Protein AF-A0A150R9G3-F1 (afdb_monomer_lite)

Foldseek 3Di:
DKDKWFAADDDCVCCVPVVDPRRTYHPVVVVVVCVVVQWDPKDKDWDPLVPQPDDPCSPTTMMMIDTDRPDPPPVPPPPDDDDD

pLDDT: mean 84.4, std 16.17, range [44.75, 97.88]

Organism: Sorangium cellulosum (NCBI:txid56)

Structure (mmCIF, N/CA/C/O backbone):
data_AF-A0A150R9G3-F1
#
_entry.id   AF-A0A150R9G3-F1
#
loop_
_atom_site.group_PDB
_atom_site.id
_atom_site.type_symbol
_atom_site.label_atom_id
_atom_site.label_alt_id
_atom_site.label_comp_id
_atom_site.label_asym_id
_atom_site.label_entity_id
_atom_site.label_seq_id
_atom_site.pdbx_PDB_ins_code
_atom_site.Cartn_x
_atom_site.Cartn_y
_atom_site.Cartn_z
_atom_site.occupancy
_atom_site.B_iso_or_equiv
_atom_site.auth_seq_id
_atom_site.auth_comp_id
_atom_site.auth_asym_id
_atom_site.auth_atom_id
_atom_site.pdbx_PDB_model_num
ATOM 1 N N . MET A 1 1 ? -9.981 8.434 5.664 1.00 90.75 1 MET A N 1
ATOM 2 C CA . MET A 1 1 ? -8.669 8.603 5.012 1.00 90.75 1 MET A CA 1
ATOM 3 C C . MET A 1 1 ? -8.465 7.429 4.083 1.00 90.75 1 MET A C 1
ATOM 5 O O . MET A 1 1 ? -8.801 6.312 4.454 1.00 90.75 1 MET A O 1
ATOM 9 N N . CYS A 1 2 ? -7.990 7.718 2.881 1.00 95.50 2 CYS A N 1
ATOM 10 C CA . CYS A 1 2 ? -7.721 6.752 1.831 1.00 95.50 2 CYS A CA 1
ATOM 11 C C . CYS A 1 2 ? -6.277 6.989 1.388 1.00 95.50 2 CYS A C 1
ATOM 13 O O . CYS A 1 2 ? -5.931 8.136 1.107 1.00 95.50 2 CYS A O 1
ATOM 15 N N . VAL A 1 3 ? -5.452 5.947 1.385 1.00 95.44 3 VAL A N 1
ATOM 16 C CA . VAL A 1 3 ? -4.064 5.996 0.912 1.00 95.44 3 VAL A CA 1
ATOM 17 C C . VAL A 1 3 ? -3.920 4.953 -0.178 1.00 95.44 3 VAL A C 1
ATOM 19 O O . VAL A 1 3 ? -4.265 3.793 0.035 1.00 95.44 3 VAL A O 1
ATOM 22 N N . LEU A 1 4 ? -3.439 5.388 -1.334 1.00 94.75 4 LEU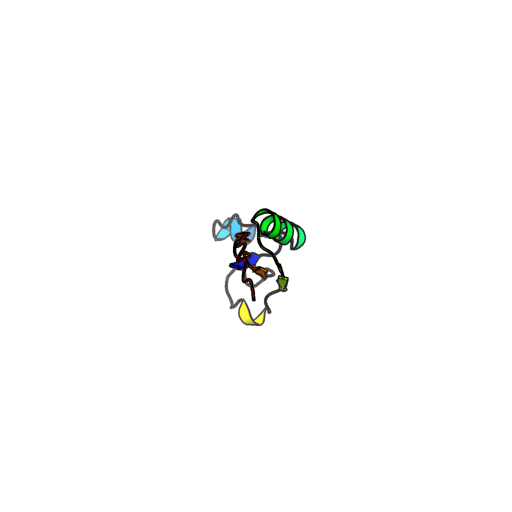 A N 1
ATOM 23 C CA . LEU A 1 4 ? -3.041 4.514 -2.421 1.00 94.75 4 LEU A CA 1
ATOM 24 C C . LEU A 1 4 ? -1.519 4.520 -2.455 1.00 94.75 4 LEU A C 1
ATOM 26 O O . LEU A 1 4 ? -0.919 5.592 -2.484 1.00 94.75 4 LEU A O 1
ATOM 30 N N . ASP A 1 5 ? -0.931 3.338 -2.366 1.00 94.56 5 ASP A N 1
ATOM 31 C CA . ASP A 1 5 ? 0.511 3.141 -2.271 1.00 94.56 5 ASP A CA 1
ATOM 32 C C . ASP A 1 5 ? 0.917 1.882 -3.046 1.00 94.56 5 ASP A C 1
ATOM 34 O O . ASP A 1 5 ? 0.069 1.042 -3.362 1.00 94.56 5 ASP A O 1
ATOM 38 N N . TYR A 1 6 ? 2.205 1.717 -3.323 1.00 94.06 6 TYR A N 1
ATOM 39 C CA . TYR A 1 6 ? 2.743 0.446 -3.805 1.00 94.06 6 TYR A CA 1
ATOM 40 C C . TYR A 1 6 ? 2.980 -0.501 -2.623 1.00 94.06 6 TYR A C 1
ATOM 42 O O . TYR A 1 6 ? 3.325 -0.072 -1.521 1.00 94.06 6 TYR A O 1
ATOM 50 N N . GLU A 1 7 ? 2.806 -1.808 -2.815 1.00 95.62 7 GLU A N 1
ATOM 51 C CA . GLU A 1 7 ? 3.444 -2.773 -1.916 1.00 95.62 7 GLU A CA 1
ATOM 52 C C . GLU A 1 7 ? 4.959 -2.679 -2.063 1.00 95.62 7 GLU A C 1
ATOM 54 O O . GLU A 1 7 ? 5.458 -2.434 -3.160 1.00 95.62 7 GLU A O 1
ATOM 59 N N . ALA A 1 8 ? 5.675 -2.901 -0.958 1.00 94.94 8 ALA A N 1
ATOM 60 C CA . ALA A 1 8 ? 7.131 -2.848 -0.925 1.00 94.94 8 ALA A CA 1
ATOM 61 C C . ALA A 1 8 ? 7.764 -3.575 -2.126 1.00 94.94 8 ALA A C 1
ATOM 63 O O . ALA A 1 8 ? 7.546 -4.775 -2.322 1.00 94.94 8 ALA A O 1
ATOM 64 N N . HIS A 1 9 ? 8.571 -2.854 -2.904 1.00 92.19 9 HIS A N 1
ATOM 65 C CA . HIS A 1 9 ? 9.248 -3.385 -4.085 1.00 92.19 9 HIS A CA 1
ATOM 66 C C . HIS A 1 9 ? 10.721 -2.970 -4.143 1.00 92.19 9 HIS A C 1
ATOM 68 O O . HIS A 1 9 ? 11.185 -2.061 -3.457 1.00 92.19 9 HIS A O 1
ATOM 74 N N . HIS A 1 10 ? 11.476 -3.676 -4.985 1.00 87.38 10 HIS A N 1
ATOM 75 C CA . HIS A 1 10 ? 12.896 -3.415 -5.248 1.00 87.38 10 HIS A CA 1
ATOM 76 C C . HIS A 1 10 ? 13.156 -3.001 -6.695 1.00 87.38 10 HIS A C 1
ATOM 78 O O . HIS A 1 10 ? 14.296 -3.044 -7.153 1.00 87.38 10 HIS A O 1
ATOM 84 N N . ASP A 1 11 ? 12.097 -2.650 -7.421 1.00 83.44 11 ASP A N 1
ATOM 85 C CA . ASP A 1 11 ? 12.216 -2.195 -8.796 1.00 83.44 11 ASP A CA 1
ATOM 86 C C . ASP A 1 11 ? 13.026 -0.893 -8.859 1.00 83.44 11 ASP A C 1
ATOM 88 O O . ASP A 1 11 ? 12.606 0.142 -8.344 1.00 83.44 11 ASP A O 1
ATOM 92 N N . GLN A 1 12 ? 14.214 -0.973 -9.458 1.00 76.75 12 GLN A N 1
ATOM 93 C CA . GLN A 1 12 ? 15.103 0.172 -9.654 1.00 76.75 12 GLN A CA 1
ATOM 94 C C . GLN A 1 12 ? 14.866 0.860 -10.999 1.00 76.75 12 GLN A C 1
ATOM 96 O O . GLN A 1 12 ? 15.343 1.970 -11.201 1.00 76.75 12 GLN A O 1
ATOM 101 N N . THR A 1 13 ? 14.108 0.245 -11.907 1.00 78.75 13 THR A N 1
ATOM 102 C CA . THR A 1 13 ? 13.823 0.783 -13.235 1.00 78.75 13 THR A CA 1
ATOM 103 C C . THR A 1 13 ? 12.996 2.061 -13.140 1.00 78.75 13 THR A C 1
ATOM 105 O O . THR A 1 13 ? 13.349 3.040 -13.790 1.00 78.75 13 THR A O 1
ATOM 108 N N . LEU A 1 14 ? 11.987 2.118 -12.262 1.00 77.12 14 LEU A N 1
ATOM 109 C CA . LEU A 1 14 ? 11.243 3.365 -12.004 1.00 77.12 14 LEU A CA 1
ATOM 110 C C . LEU A 1 14 ? 12.140 4.467 -11.428 1.00 77.12 14 LEU A C 1
ATOM 112 O O . LEU A 1 14 ? 12.048 5.631 -11.817 1.00 77.12 14 LEU A O 1
ATOM 116 N N . ARG A 1 15 ? 13.077 4.096 -10.556 1.00 74.88 15 ARG A N 1
ATOM 117 C CA . ARG A 1 15 ? 14.046 5.036 -9.991 1.00 74.88 15 ARG A CA 1
ATOM 118 C C . ARG A 1 15 ? 15.001 5.590 -11.039 1.00 74.88 15 ARG A C 1
ATOM 120 O O . ARG A 1 15 ? 15.340 6.768 -10.999 1.00 74.88 15 ARG A O 1
ATOM 127 N N . GLU A 1 16 ? 15.476 4.739 -11.935 1.00 74.69 16 GLU A N 1
ATOM 128 C CA . GLU A 1 16 ? 16.440 5.110 -12.969 1.00 74.69 16 GLU A CA 1
ATOM 129 C C . GLU A 1 16 ? 15.792 5.905 -14.105 1.00 74.69 16 GLU A C 1
ATOM 131 O O . GLU A 1 16 ? 16.413 6.830 -14.625 1.00 74.69 16 GLU A O 1
ATOM 136 N N . GLN A 1 17 ? 14.560 5.558 -14.485 1.00 78.06 17 GLN A N 1
ATOM 137 C CA . GLN A 1 17 ? 13.882 6.124 -15.654 1.00 78.06 17 GLN A CA 1
ATOM 138 C C . GLN A 1 17 ? 13.004 7.329 -15.307 1.00 78.06 17 GLN A C 1
ATOM 140 O O . GLN A 1 17 ? 12.988 8.297 -16.061 1.00 78.06 17 GLN A O 1
ATOM 145 N N . GLU A 1 18 ? 12.339 7.306 -14.151 1.00 77.94 18 GLU A N 1
ATOM 146 C CA . GLU A 1 18 ? 11.339 8.311 -13.757 1.00 77.94 18 GLU A CA 1
ATOM 147 C C . GLU A 1 18 ? 11.765 9.120 -12.517 1.00 77.94 18 GLU A C 1
ATOM 149 O O . GLU A 1 18 ? 11.013 9.960 -12.024 1.00 77.94 18 GLU A O 1
ATOM 154 N N . ALA A 1 19 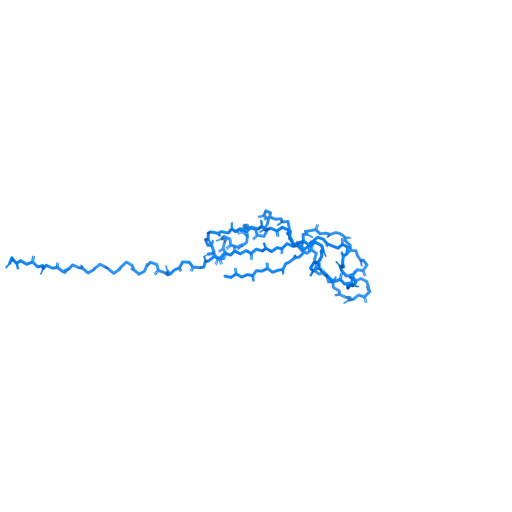? 12.979 8.881 -11.997 1.00 74.06 19 ALA A N 1
ATOM 155 C CA . ALA A 1 19 ? 13.486 9.444 -10.740 1.00 74.06 19 ALA A CA 1
ATOM 156 C C . ALA A 1 19 ? 12.595 9.147 -9.515 1.00 74.06 19 ALA A C 1
ATOM 158 O O . ALA A 1 19 ? 12.712 9.814 -8.481 1.00 74.06 19 ALA A O 1
ATOM 159 N N . ASP A 1 20 ? 11.737 8.127 -9.609 1.00 75.06 20 ASP A N 1
ATOM 160 C CA . ASP A 1 20 ? 10.854 7.721 -8.525 1.00 75.06 20 ASP A CA 1
ATOM 161 C C . ASP A 1 20 ? 11.616 6.845 -7.520 1.00 75.06 20 ASP A C 1
ATOM 163 O O . ASP A 1 20 ? 11.959 5.691 -7.777 1.00 75.06 20 ASP A O 1
ATOM 167 N N . ILE A 1 21 ? 11.938 7.421 -6.362 1.00 79.56 21 ILE A N 1
ATOM 168 C CA . ILE A 1 21 ? 12.614 6.720 -5.259 1.00 79.56 21 ILE A CA 1
ATOM 169 C C . ILE A 1 21 ? 11.628 6.078 -4.279 1.00 79.56 21 ILE A C 1
ATOM 171 O O . ILE A 1 21 ? 12.050 5.577 -3.232 1.00 79.56 21 ILE A O 1
ATOM 175 N N . TRP A 1 22 ? 10.329 6.137 -4.567 1.00 86.31 22 TRP A N 1
ATOM 176 C CA . TRP A 1 22 ? 9.305 5.585 -3.703 1.00 86.31 22 TRP A CA 1
ATOM 177 C C . TRP A 1 22 ? 9.249 4.065 -3.859 1.00 86.31 22 TRP A C 1
ATOM 179 O O . TRP A 1 22 ? 8.947 3.546 -4.926 1.00 86.31 22 TRP A O 1
ATOM 189 N N . LEU A 1 23 ? 9.562 3.341 -2.782 1.00 89.88 23 LEU A N 1
ATOM 190 C CA . LEU A 1 23 ? 9.623 1.872 -2.782 1.00 89.88 23 LEU A CA 1
ATOM 191 C C . LEU A 1 23 ? 8.383 1.213 -2.166 1.00 89.88 23 LEU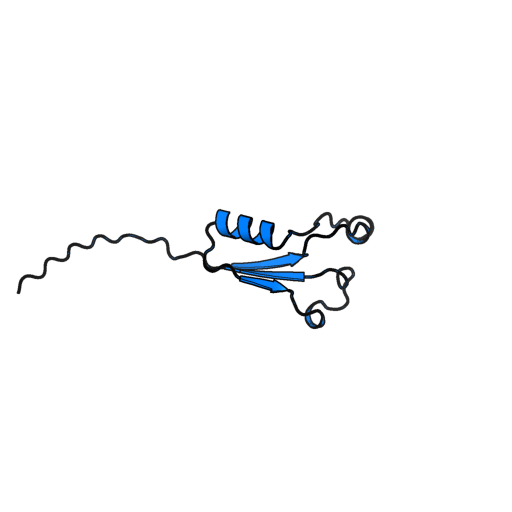 A C 1
ATOM 193 O O . LEU A 1 23 ? 8.373 -0.003 -1.978 1.00 89.88 23 LEU A O 1
ATOM 197 N N . GLY A 1 24 ? 7.366 2.010 -1.825 1.00 92.81 24 GLY A N 1
ATOM 198 C CA . GLY A 1 24 ? 6.161 1.556 -1.139 1.00 92.81 24 GLY A CA 1
ATOM 199 C C . GLY A 1 24 ? 6.412 1.056 0.286 1.00 92.81 24 GLY A C 1
ATOM 200 O O . GLY A 1 24 ? 7.536 1.046 0.798 1.00 92.81 24 GLY A O 1
ATOM 201 N N . PHE A 1 25 ? 5.341 0.612 0.939 1.00 96.19 25 PHE A N 1
ATOM 202 C CA . PHE A 1 25 ? 5.391 -0.009 2.263 1.00 96.19 25 PHE A CA 1
ATOM 203 C C . PHE A 1 25 ? 4.962 -1.475 2.221 1.00 96.19 25 PHE A C 1
ATOM 205 O O . PHE A 1 25 ? 4.152 -1.897 1.397 1.00 96.19 25 PHE A O 1
ATOM 212 N N . SER A 1 26 ? 5.453 -2.290 3.157 1.00 96.62 26 SER A N 1
ATOM 213 C CA . SER A 1 26 ? 4.804 -3.583 3.389 1.00 96.62 26 SER A CA 1
ATOM 214 C C . SER A 1 26 ? 3.389 -3.340 3.946 1.00 96.62 26 SER A C 1
ATOM 216 O O . SER A 1 26 ? 3.180 -2.346 4.650 1.00 96.62 26 SER A O 1
ATOM 218 N N . PRO A 1 27 ? 2.408 -4.234 3.720 1.00 97.00 27 PRO A N 1
ATOM 219 C CA . PRO A 1 27 ? 1.074 -4.066 4.304 1.00 97.00 27 PRO A CA 1
ATOM 220 C C . PRO A 1 27 ? 1.092 -3.937 5.839 1.00 97.00 27 PRO A C 1
ATOM 222 O O . PRO A 1 27 ? 0.254 -3.249 6.423 1.00 97.00 27 PRO A O 1
ATOM 225 N N . ALA A 1 28 ? 2.061 -4.577 6.503 1.00 97.38 28 ALA A N 1
ATOM 226 C CA . ALA A 1 28 ? 2.245 -4.487 7.948 1.00 97.38 28 ALA A CA 1
ATOM 227 C C . ALA A 1 28 ? 2.768 -3.108 8.380 1.00 97.38 28 ALA A C 1
ATOM 229 O O . ALA A 1 28 ? 2.232 -2.521 9.321 1.00 97.38 28 ALA A O 1
ATOM 230 N N . ASP A 1 29 ? 3.765 -2.567 7.676 1.00 97.31 29 ASP A N 1
ATOM 231 C CA . ASP A 1 29 ? 4.304 -1.234 7.963 1.00 97.31 29 ASP A CA 1
ATOM 232 C C . ASP A 1 29 ? 3.274 -0.145 7.693 1.00 97.31 29 ASP A C 1
ATOM 234 O O . ASP A 1 29 ? 3.081 0.740 8.527 1.00 97.31 29 ASP A O 1
ATOM 238 N N . LEU A 1 30 ? 2.563 -0.242 6.568 1.00 97.06 30 LEU A N 1
ATOM 239 C CA . LEU A 1 30 ? 1.528 0.715 6.201 1.00 97.06 30 LEU A CA 1
ATOM 240 C C . LEU A 1 30 ? 0.397 0.738 7.239 1.00 97.06 30 LEU A C 1
ATOM 242 O O . LEU A 1 30 ? -0.054 1.810 7.648 1.00 97.06 30 LEU A O 1
ATOM 246 N N . ARG A 1 31 ? -0.022 -0.440 7.727 1.00 97.56 31 ARG A N 1
ATOM 247 C CA . ARG A 1 31 ? -0.984 -0.557 8.832 1.00 97.56 31 ARG A CA 1
ATOM 248 C C . ARG A 1 31 ? -0.466 0.106 10.102 1.00 97.56 31 ARG A C 1
ATOM 250 O O . ARG A 1 31 ? -1.178 0.924 10.681 1.00 97.56 31 ARG A O 1
ATOM 257 N N . ARG A 1 32 ? 0.753 -0.236 10.524 1.00 97.62 32 ARG A N 1
ATOM 258 C CA . ARG A 1 32 ? 1.365 0.308 11.741 1.00 97.62 32 ARG A CA 1
ATOM 259 C C . ARG A 1 32 ? 1.421 1.835 11.689 1.00 97.62 32 ARG A C 1
ATOM 261 O O . ARG A 1 32 ? 0.984 2.490 12.628 1.00 97.62 32 ARG A O 1
ATOM 268 N N . LEU A 1 33 ? 1.882 2.401 10.573 1.00 97.19 33 LEU A N 1
ATOM 269 C CA . LEU A 1 33 ? 1.949 3.850 10.367 1.00 97.19 33 LEU A CA 1
ATOM 270 C C . LEU A 1 33 ? 0.563 4.510 10.420 1.00 97.19 33 LEU A C 1
ATOM 272 O O . LEU A 1 33 ? 0.408 5.581 11.003 1.00 97.19 33 LEU A O 1
ATOM 276 N N . ALA A 1 34 ? -0.462 3.876 9.844 1.00 96.31 34 ALA A N 1
ATOM 277 C CA . ALA A 1 34 ? -1.834 4.376 9.901 1.00 96.31 34 ALA A CA 1
ATOM 278 C C . ALA A 1 34 ? -2.395 4.394 11.333 1.00 96.31 34 ALA A C 1
ATOM 280 O O . ALA A 1 34 ? -3.028 5.372 11.740 1.00 96.31 34 ALA A O 1
ATOM 281 N N . GLU A 1 35 ? -2.148 3.336 12.101 1.00 95.56 35 GLU A N 1
ATOM 282 C CA . GLU A 1 35 ? 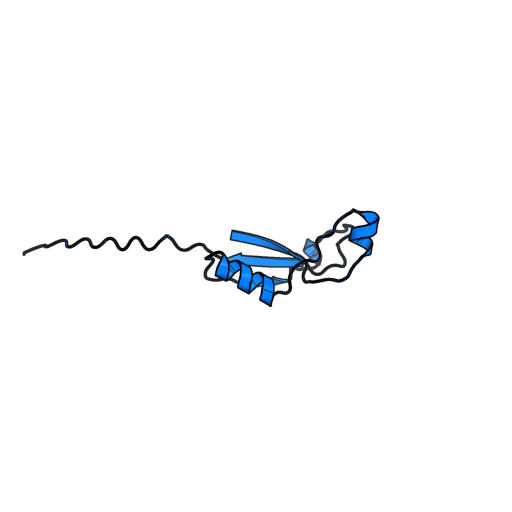-2.565 3.222 13.502 1.00 95.56 35 GLU A CA 1
ATOM 283 C C . GLU A 1 35 ? -1.817 4.232 14.390 1.00 95.56 35 GLU A C 1
ATOM 285 O O . GLU A 1 35 ? -2.449 4.951 15.167 1.00 95.56 35 GLU A O 1
ATOM 290 N N . GLU A 1 36 ? -0.501 4.389 14.203 1.00 96.38 36 GLU A N 1
ATOM 291 C CA . GLU A 1 36 ? 0.317 5.429 14.851 1.00 96.38 36 GLU A CA 1
ATOM 292 C C . GLU A 1 36 ? -0.170 6.848 14.508 1.00 96.38 36 GLU A C 1
ATOM 294 O O . GLU A 1 36 ? -0.160 7.742 15.356 1.00 96.38 36 GLU A O 1
ATOM 299 N N . ALA A 1 37 ? -0.685 7.055 13.291 1.00 94.94 37 ALA A N 1
ATOM 300 C CA . ALA A 1 37 ? -1.311 8.306 12.859 1.00 94.94 37 ALA A CA 1
ATOM 301 C C . ALA A 1 37 ? -2.737 8.525 13.420 1.00 94.94 37 ALA A C 1
ATOM 303 O O . ALA A 1 37 ? -3.414 9.506 13.065 1.00 94.94 37 ALA A O 1
ATOM 304 N N . GLY A 1 38 ? -3.210 7.629 14.292 1.00 95.12 38 GLY A N 1
ATOM 305 C CA . GLY A 1 38 ? -4.505 7.711 14.963 1.00 95.12 38 GLY A CA 1
ATOM 306 C C . GLY A 1 38 ? -5.690 7.327 14.078 1.00 95.12 38 GLY A C 1
ATOM 307 O O . GLY A 1 38 ? -6.805 7.806 14.311 1.00 95.12 38 GLY A O 1
ATOM 308 N N . LEU A 1 39 ? -5.468 6.520 13.036 1.00 95.25 39 LEU A N 1
ATOM 309 C CA . LEU A 1 39 ? -6.554 5.922 12.265 1.00 95.25 39 LEU A CA 1
ATOM 310 C C . LEU A 1 39 ? -7.059 4.653 12.959 1.00 95.25 39 LEU A C 1
ATOM 312 O O . LEU A 1 39 ? -6.290 3.821 13.426 1.00 95.25 39 LEU A O 1
ATOM 316 N N . ALA A 1 40 ? -8.377 4.502 12.991 1.00 93.88 40 ALA A N 1
ATOM 317 C CA . ALA A 1 40 ? -9.086 3.325 13.464 1.00 93.88 40 ALA A CA 1
ATOM 318 C C . ALA A 1 40 ? -9.814 2.641 12.298 1.00 93.88 40 ALA A C 1
ATOM 320 O O . ALA A 1 40 ? -10.078 3.259 11.262 1.00 93.88 40 ALA A O 1
ATOM 321 N N . GLY A 1 41 ? -10.162 1.363 12.477 1.00 94.75 41 GLY A N 1
ATOM 322 C CA . GLY A 1 41 ? -10.857 0.583 11.447 1.00 94.75 41 GLY A CA 1
ATOM 323 C C . GLY A 1 41 ? -10.047 0.470 10.155 1.00 94.75 41 GLY A C 1
ATOM 324 O O . GLY A 1 41 ? -10.602 0.636 9.074 1.00 94.75 41 GLY A O 1
ATOM 325 N N . VAL A 1 42 ? -8.729 0.277 10.280 1.00 96.06 42 VAL A N 1
ATOM 326 C CA . VAL A 1 42 ? -7.813 0.209 9.139 1.00 96.06 42 VAL A CA 1
ATOM 327 C C . VAL A 1 42 ? -8.046 -1.085 8.359 1.00 96.06 42 VAL A C 1
ATOM 329 O O . VAL A 1 42 ? -7.822 -2.184 8.877 1.00 96.06 42 VAL A O 1
ATOM 332 N N . GLU A 1 43 ? -8.423 -0.952 7.094 1.00 97.31 43 GLU A N 1
ATOM 333 C CA . GLU A 1 43 ? -8.465 -2.021 6.099 1.00 97.31 43 GLU A CA 1
ATOM 334 C C . GLU A 1 43 ? -7.419 -1.760 5.019 1.00 97.31 43 GLU A C 1
ATOM 336 O O . GLU A 1 43 ? -7.256 -0.627 4.573 1.00 97.31 43 GLU A O 1
ATOM 341 N N . ILE A 1 44 ? -6.730 -2.815 4.583 1.00 97.88 44 ILE A N 1
ATOM 342 C CA . ILE A 1 44 ? -5.796 -2.766 3.455 1.00 97.88 44 ILE A CA 1
ATOM 343 C C . ILE A 1 44 ? -6.223 -3.826 2.451 1.00 97.88 44 ILE A C 1
ATOM 345 O O . ILE A 1 44 ? -6.518 -4.961 2.834 1.00 97.88 44 ILE A O 1
ATOM 349 N N . ARG A 1 45 ? -6.276 -3.457 1.173 1.00 96.81 45 ARG A N 1
ATOM 350 C CA . ARG A 1 45 ? -6.617 -4.357 0.068 1.00 96.81 45 ARG A CA 1
ATOM 351 C C . ARG A 1 45 ? -5.679 -4.110 -1.100 1.00 96.81 45 ARG A C 1
ATOM 353 O O . ARG A 1 45 ? -5.344 -2.966 -1.381 1.00 96.81 45 ARG A O 1
ATOM 360 N N . ARG A 1 46 ? -5.319 -5.163 -1.828 1.00 96.31 46 ARG A N 1
ATOM 361 C CA . ARG A 1 46 ? -4.668 -5.002 -3.133 1.00 96.31 46 ARG A CA 1
ATOM 362 C C . ARG A 1 46 ? -5.660 -4.419 -4.128 1.00 96.31 46 ARG A C 1
ATOM 364 O O . ARG A 1 46 ? -6.812 -4.859 -4.181 1.00 96.31 46 ARG A O 1
ATOM 371 N N . LEU A 1 47 ? -5.211 -3.445 -4.909 1.00 93.50 47 LEU A N 1
ATOM 372 C CA . LEU A 1 47 ? -6.002 -2.899 -5.997 1.00 93.50 47 LEU A CA 1
ATOM 373 C C . LEU A 1 47 ? -6.040 -3.928 -7.139 1.00 93.50 47 LEU A C 1
ATOM 375 O O . LEU A 1 47 ? -4.987 -4.457 -7.502 1.00 93.50 47 LEU A O 1
ATOM 379 N N . PRO A 1 48 ? -7.213 -4.228 -7.719 1.00 92.31 48 PRO A N 1
ATOM 380 C CA . PRO A 1 48 ? -7.290 -5.072 -8.905 1.00 92.31 48 PRO A CA 1
ATOM 381 C C . PRO A 1 48 ? -6.408 -4.526 -10.034 1.00 92.31 48 PRO A C 1
ATOM 383 O O . PRO A 1 48 ? -6.451 -3.331 -10.325 1.00 92.31 48 PRO A O 1
ATOM 386 N N . SER A 1 49 ? -5.660 -5.399 -10.713 1.00 88.06 49 SER A N 1
ATOM 387 C CA . SER A 1 49 ? -4.771 -5.003 -11.819 1.00 88.06 49 SER A CA 1
ATOM 388 C C . SER A 1 49 ? -5.512 -4.301 -12.960 1.00 88.06 49 SER A C 1
ATOM 390 O O . SER A 1 49 ? -4.981 -3.383 -13.571 1.00 88.06 49 SER A O 1
ATOM 392 N N . ALA A 1 50 ? -6.784 -4.646 -13.182 1.00 90.94 50 ALA A N 1
ATOM 393 C CA . ALA A 1 50 ? -7.649 -3.981 -14.157 1.00 90.94 50 ALA A CA 1
ATOM 394 C C . ALA A 1 50 ? -7.839 -2.468 -13.907 1.00 90.94 50 ALA A C 1
ATOM 396 O O . ALA A 1 50 ? -8.356 -1.773 -14.777 1.00 90.94 50 ALA A O 1
ATOM 397 N N . TRP A 1 51 ? -7.478 -1.958 -12.725 1.00 90.69 51 TRP A N 1
ATOM 398 C CA . TRP A 1 51 ? -7.592 -0.543 -12.359 1.00 90.69 51 TRP A CA 1
ATOM 399 C C . TRP A 1 51 ? -6.246 0.202 -12.363 1.00 90.69 51 TRP A C 1
ATOM 401 O O . TRP A 1 51 ? -6.233 1.394 -12.079 1.00 90.69 51 TRP A O 1
ATOM 411 N N . GLN A 1 52 ? -5.131 -0.469 -12.681 1.00 88.31 52 GLN A N 1
ATOM 412 C CA . GLN A 1 52 ? -3.771 0.100 -12.633 1.00 88.31 52 GLN A CA 1
ATOM 413 C C . GLN A 1 52 ? -3.337 0.772 -13.951 1.00 88.31 52 GLN A C 1
ATOM 415 O O . GLN A 1 52 ? -2.290 1.407 -14.013 1.00 88.31 52 GLN A O 1
ATOM 420 N N . GLY A 1 53 ? -4.156 0.685 -15.005 1.00 88.44 53 GLY A N 1
ATOM 421 C CA . GLY A 1 53 ? -3.835 1.266 -16.311 1.00 88.44 53 GLY A CA 1
ATOM 422 C C . GLY A 1 53 ? -2.617 0.614 -16.979 1.00 88.44 53 GLY A C 1
ATOM 423 O O . GLY A 1 53 ? -2.240 -0.508 -16.658 1.00 88.44 53 GLY A O 1
ATOM 424 N N . GLU A 1 54 ? -2.015 1.322 -17.936 1.00 89.88 54 GLU A N 1
ATOM 425 C CA . GLU A 1 54 ? -0.878 0.836 -18.743 1.00 89.88 54 GLU A CA 1
ATOM 426 C C . GLU A 1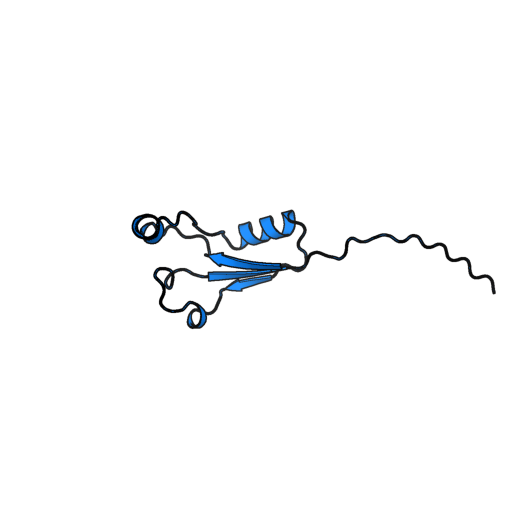 54 ? 0.404 1.654 -18.503 1.00 89.88 54 GLU A C 1
ATOM 428 O O . GLU A 1 54 ? 1.274 1.727 -19.372 1.00 89.88 54 GLU A O 1
ATOM 433 N N . GLY A 1 55 ? 0.497 2.305 -17.340 1.00 88.19 55 GLY A N 1
ATOM 434 C CA . GLY A 1 55 ? 1.637 3.130 -16.948 1.00 88.19 55 GLY A CA 1
ATOM 435 C C . GLY A 1 55 ? 2.935 2.335 -16.752 1.00 88.19 55 GLY A C 1
ATOM 436 O O . GLY A 1 55 ? 2.923 1.099 -16.741 1.00 88.19 55 GLY A O 1
ATOM 437 N N . PRO A 1 56 ? 4.071 3.034 -16.587 1.00 87.31 56 PRO A N 1
ATOM 438 C CA . PRO A 1 56 ? 5.376 2.404 -16.372 1.00 87.31 56 PRO A CA 1
ATOM 439 C C . PRO A 1 56 ? 5.449 1.590 -15.072 1.00 87.31 56 PRO A C 1
ATOM 441 O O . PRO A 1 56 ? 6.321 0.746 -14.940 1.00 87.31 56 PRO A O 1
ATOM 444 N N . ASP A 1 57 ? 4.528 1.814 -14.139 1.00 89.25 57 ASP A N 1
ATOM 445 C CA . ASP A 1 57 ? 4.383 1.166 -12.835 1.00 89.25 57 ASP A CA 1
ATOM 446 C C . ASP A 1 57 ? 3.315 0.055 -12.813 1.00 89.25 57 ASP A C 1
ATOM 448 O O . ASP A 1 57 ? 3.037 -0.519 -11.758 1.00 89.25 57 ASP A O 1
ATOM 452 N N . ARG A 1 58 ? 2.722 -0.295 -13.966 1.00 89.81 58 ARG A N 1
ATOM 453 C CA . ARG A 1 58 ? 1.636 -1.295 -14.074 1.00 89.81 58 ARG A CA 1
ATOM 454 C C . ARG A 1 58 ? 2.008 -2.694 -13.575 1.00 89.81 58 ARG A C 1
ATOM 456 O O . ARG A 1 58 ? 1.144 -3.541 -13.374 1.00 89.81 58 ARG A O 1
ATOM 463 N N . HIS A 1 59 ? 3.302 -2.992 -13.489 1.00 89.62 59 HIS A N 1
ATOM 464 C CA . HIS A 1 59 ? 3.813 -4.274 -13.003 1.00 89.62 59 HIS A CA 1
ATOM 465 C C . HIS A 1 59 ? 3.979 -4.302 -11.483 1.00 89.62 59 HIS A C 1
ATOM 467 O O . HIS A 1 59 ? 4.214 -5.375 -10.925 1.00 89.62 59 HIS A O 1
ATOM 473 N N . LEU A 1 60 ? 3.858 -3.156 -10.809 1.00 92.00 60 LEU A N 1
ATOM 474 C CA . LEU A 1 60 ? 3.861 -3.087 -9.356 1.00 92.00 60 LEU A CA 1
ATOM 475 C C . LEU A 1 60 ? 2.502 -3.485 -8.784 1.00 92.00 60 LEU A C 1
ATOM 477 O O . LEU A 1 60 ? 1.446 -3.282 -9.379 1.00 92.00 60 LEU A O 1
ATOM 481 N N . VAL A 1 61 ? 2.518 -4.030 -7.569 1.00 94.69 61 VAL A N 1
ATOM 482 C CA . VAL A 1 61 ? 1.285 -4.307 -6.833 1.00 94.69 61 VAL A CA 1
ATOM 483 C C . VAL A 1 61 ? 0.865 -3.044 -6.102 1.00 94.69 61 VAL A C 1
ATOM 485 O O . VAL A 1 61 ? 1.548 -2.594 -5.190 1.00 94.69 61 VAL A O 1
ATOM 488 N N . TRP A 1 62 ? -0.288 -2.497 -6.466 1.00 95.38 62 TRP A N 1
ATOM 489 C CA . TRP A 1 62 ? -0.873 -1.364 -5.760 1.00 95.38 62 TRP A CA 1
ATOM 490 C C . TRP A 1 62 ? -1.709 -1.857 -4.576 1.00 95.38 62 TRP A C 1
ATOM 492 O O . TRP A 1 62 ? -2.464 -2.829 -4.693 1.00 95.38 62 TRP A O 1
ATOM 502 N N . GLN A 1 63 ? -1.625 -1.163 -3.448 1.00 96.81 63 GLN A N 1
ATOM 503 C CA . GLN A 1 63 ? -2.423 -1.399 -2.250 1.00 96.81 63 GLN A CA 1
ATOM 504 C C . GLN A 1 63 ? -3.187 -0.138 -1.840 1.00 96.81 63 GLN A C 1
ATOM 506 O O . GLN A 1 63 ? -2.695 0.986 -1.898 1.00 96.81 63 GLN A O 1
ATOM 511 N N . LEU A 1 64 ? -4.424 -0.349 -1.410 1.00 97.06 64 LEU A N 1
ATOM 512 C CA . LEU A 1 64 ? -5.338 0.661 -0.915 1.00 97.06 64 LEU A CA 1
ATOM 513 C C . LEU A 1 64 ? -5.527 0.459 0.585 1.00 97.06 64 LEU A C 1
ATOM 515 O O . LEU A 1 64 ? -6.062 -0.569 1.006 1.00 97.06 64 LEU A O 1
ATOM 519 N N . LEU A 1 65 ? -5.155 1.463 1.374 1.00 97.69 65 LEU A N 1
ATOM 520 C CA . LEU A 1 65 ? -5.522 1.571 2.779 1.00 97.69 65 LEU A CA 1
ATOM 521 C C . LEU A 1 65 ? -6.727 2.497 2.944 1.00 97.69 65 LEU A C 1
ATOM 523 O O . LEU A 1 65 ? -6.733 3.630 2.459 1.00 97.69 65 LEU A O 1
ATOM 527 N N . VAL A 1 66 ? -7.718 2.052 3.713 1.00 97.69 66 VAL A N 1
ATOM 528 C CA . VAL A 1 66 ? -8.837 2.874 4.185 1.00 97.69 66 VAL A CA 1
ATOM 529 C C . VAL A 1 66 ? -8.869 2.839 5.707 1.00 97.69 66 VAL A C 1
ATOM 531 O O . VAL A 1 66 ? -8.772 1.779 6.314 1.00 97.69 66 VAL A O 1
ATOM 534 N N . GLY A 1 67 ? -9.015 4.002 6.337 1.00 96.75 67 GLY A N 1
ATOM 535 C CA . GLY A 1 67 ? -9.146 4.115 7.788 1.00 96.75 67 GLY A CA 1
ATOM 536 C C . GLY A 1 67 ? -9.826 5.412 8.203 1.00 96.75 67 GLY A C 1
ATOM 537 O O . GLY A 1 67 ? -9.917 6.371 7.430 1.00 96.75 67 GLY A O 1
ATOM 538 N N . TRP A 1 68 ? -10.305 5.471 9.438 1.00 95.12 68 TRP A N 1
ATOM 539 C CA . TRP A 1 68 ? -11.129 6.569 9.936 1.00 95.12 68 TRP A CA 1
ATOM 540 C C . TRP A 1 68 ? -10.455 7.229 11.125 1.00 95.12 68 TRP A C 1
ATOM 542 O O . TRP A 1 68 ? -9.999 6.555 12.041 1.00 95.12 68 TRP A O 1
ATOM 552 N N . ARG A 1 69 ? -10.426 8.559 11.156 1.00 90.06 69 ARG A N 1
ATOM 553 C CA . ARG A 1 69 ? -10.123 9.260 12.400 1.00 90.06 69 ARG A CA 1
ATOM 554 C C . ARG A 1 69 ? -11.423 9.305 13.190 1.00 90.06 69 ARG A C 1
ATOM 556 O O . ARG A 1 69 ? -12.400 9.870 12.702 1.00 90.06 69 ARG A O 1
ATOM 563 N N . GLY A 1 70 ? -11.460 8.677 14.364 1.00 73.00 70 GLY A N 1
ATOM 564 C CA . GLY A 1 70 ? -12.618 8.802 15.246 1.00 73.00 70 GLY A CA 1
ATOM 565 C C . GLY A 1 70 ? -12.912 10.280 15.510 1.00 73.00 70 GLY A C 1
ATOM 566 O O . GLY A 1 70 ? -11.985 11.096 15.579 1.00 73.00 70 GLY A O 1
ATOM 567 N N . ALA A 1 71 ? -14.188 10.644 15.673 1.00 60.72 71 ALA A N 1
ATOM 568 C CA . ALA A 1 71 ? -14.498 11.901 16.342 1.00 60.72 71 ALA A CA 1
ATOM 569 C C . ALA A 1 71 ? -13.724 11.876 17.664 1.00 60.72 71 ALA A C 1
ATOM 571 O O . ALA A 1 71 ? -13.813 10.881 18.389 1.00 60.72 71 ALA A O 1
ATOM 572 N N . ARG A 1 72 ? -12.915 12.909 17.957 1.00 53.28 72 ARG A N 1
ATOM 573 C CA . ARG A 1 72 ? -12.315 13.034 19.291 1.00 53.28 72 ARG A CA 1
ATOM 574 C C . ARG A 1 72 ? -13.447 12.777 20.276 1.00 53.28 72 ARG A C 1
ATOM 576 O O . ARG A 1 72 ? -14.457 13.475 20.196 1.00 53.28 72 ARG A O 1
ATOM 583 N N . SER A 1 73 ? -13.306 11.769 21.137 1.00 52.28 73 SER A N 1
ATOM 584 C CA . SER A 1 73 ? -14.228 11.586 22.250 1.00 52.28 73 SER A CA 1
ATOM 585 C C . SER A 1 73 ? -14.077 12.823 23.127 1.00 52.28 73 SER A C 1
ATOM 587 O O . SER A 1 73 ? -13.210 12.910 23.992 1.00 52.28 73 SER A O 1
ATOM 589 N N . SER A 1 74 ? -14.855 13.853 22.813 1.00 48.84 74 SER A N 1
ATOM 590 C CA . SER A 1 74 ? -15.214 14.876 23.764 1.00 48.84 74 SER A CA 1
ATOM 591 C C . SER A 1 74 ? -16.078 14.133 24.764 1.00 48.84 74 SER A C 1
ATOM 593 O O . SER A 1 74 ? -17.253 13.870 24.505 1.00 48.84 74 SER A O 1
ATOM 595 N N . ALA A 1 75 ? -15.469 13.710 25.868 1.00 49.88 75 ALA A N 1
ATOM 596 C CA . ALA A 1 75 ? -16.209 13.279 27.032 1.00 49.88 75 ALA A CA 1
ATOM 597 C C . ALA A 1 75 ? -16.985 14.503 27.537 1.00 49.88 75 ALA A C 1
ATOM 599 O O . ALA A 1 75 ? -16.521 15.241 28.403 1.00 49.88 75 ALA A O 1
ATOM 600 N N . PHE A 1 76 ? -18.150 14.775 26.948 1.00 53.41 76 PHE A N 1
ATOM 601 C CA . PHE A 1 76 ? -19.068 15.761 27.483 1.00 53.41 76 PHE A CA 1
ATOM 602 C C . PHE A 1 76 ? -19.677 15.154 28.747 1.00 53.41 76 PHE A C 1
ATOM 604 O O .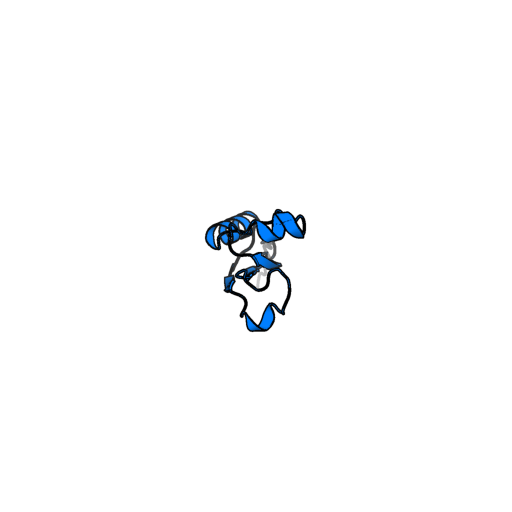 PHE A 1 76 ? -20.673 14.436 28.700 1.00 53.41 76 PHE A O 1
ATOM 611 N N . THR A 1 77 ? -19.053 15.409 29.898 1.00 55.41 77 THR A N 1
ATOM 612 C CA . THR A 1 77 ? -19.629 15.135 31.219 1.00 55.41 77 THR A CA 1
ATOM 613 C C . THR A 1 77 ? -20.758 16.125 31.498 1.00 55.41 77 THR A C 1
ATOM 615 O O . THR A 1 77 ? -20.643 17.023 32.329 1.00 55.41 77 THR A O 1
ATOM 618 N N . GLY A 1 78 ? -21.868 15.977 30.780 1.00 44.75 78 GLY A N 1
ATOM 619 C CA . GLY A 1 78 ? -23.107 16.685 31.064 1.00 44.75 78 GLY A CA 1
ATOM 620 C C . GLY A 1 78 ? -23.844 16.009 32.215 1.00 44.75 78 GLY A C 1
ATOM 621 O O . GLY A 1 78 ? -24.680 15.141 31.987 1.00 44.75 78 GLY A O 1
ATOM 622 N N . LYS A 1 79 ? -23.563 16.403 33.464 1.00 54.28 79 LYS A N 1
ATOM 623 C CA . LYS A 1 79 ? -24.461 16.127 34.600 1.00 54.28 79 LYS A CA 1
ATOM 624 C C . LYS A 1 79 ? -25.743 16.952 34.419 1.00 54.28 79 LYS A C 1
ATOM 626 O O . LYS A 1 79 ? -25.848 18.060 34.933 1.00 54.28 79 LYS A O 1
ATOM 631 N N . GLY A 1 80 ? -26.721 16.417 33.696 1.00 47.88 80 GLY A N 1
ATOM 632 C CA . GLY A 1 80 ? -28.089 16.934 33.689 1.00 47.88 80 GLY A CA 1
ATOM 633 C C . GLY A 1 80 ? -28.903 16.276 34.800 1.00 47.88 80 GLY A C 1
ATOM 634 O O . GLY A 1 80 ? -29.409 15.175 34.614 1.00 47.88 80 GLY A O 1
ATOM 635 N N . LYS A 1 81 ? -29.016 16.923 35.967 1.00 50.91 81 LYS A N 1
ATOM 636 C CA . LYS A 1 81 ? -30.025 16.565 36.977 1.00 50.91 81 LYS A CA 1
ATOM 637 C C . LYS A 1 81 ? -31.405 16.952 36.434 1.00 50.91 81 LYS A C 1
ATOM 639 O O . LYS A 1 81 ? -31.730 18.133 36.416 1.00 50.91 81 LYS A O 1
ATOM 644 N N . GLY A 1 82 ? -32.203 15.969 36.030 1.00 46.44 82 GLY A N 1
ATOM 645 C CA . GLY A 1 82 ? -33.658 16.092 35.962 1.00 46.44 82 GLY A CA 1
ATOM 646 C C . GLY A 1 82 ? -34.254 15.434 37.203 1.00 46.44 82 GLY A C 1
ATOM 647 O O . GLY A 1 82 ? -34.102 14.229 37.381 1.00 46.44 82 GLY A O 1
ATOM 648 N N . THR A 1 83 ? -34.856 16.230 38.081 1.00 47.31 83 THR A N 1
ATOM 649 C CA . THR A 1 83 ? -35.721 15.761 39.183 1.00 47.31 83 THR A CA 1
ATOM 650 C C . THR A 1 83 ? -37.174 16.035 38.771 1.00 47.31 83 THR A C 1
ATOM 652 O O . THR A 1 83 ? -37.371 16.915 37.933 1.00 47.31 83 THR A O 1
ATOM 655 N N . PRO A 1 84 ? -38.130 15.278 39.335 1.00 56.34 84 PRO A N 1
ATOM 656 C CA . PRO A 1 84 ? -39.141 14.508 38.612 1.00 56.34 84 PRO A CA 1
ATOM 657 C C . PRO A 1 84 ? -40.216 15.338 37.902 1.00 56.34 84 PRO A C 1
ATOM 659 O O . PRO A 1 84 ? -40.521 16.457 38.372 1.00 56.34 84 PRO A O 1
#

Radius of gyration: 20.11 Å; chains: 1; bounding box: 56×22×58 Å

Secondary structure (DSSP, 8-state):
-EEEEEBS----HHHHHH------B-HHHHHHHHHHTT-EEEEEEEPPGGGSTTSTTTTSPEEEEEEEPPPP------------

Sequence (84 aa):
MCVLDYEAHHDQTLREQEADIWLGFSPADLRRLAEEAGLAGVEIRRLPSAWQGEGPDRHLVWQLLVGWRGARSSAFTGKGKGTP